Protein AF-A0A9E2V057-F1 (afdb_monomer)

Secondary structure (DSSP, 8-state):
-HHHHHHHHHHHT--HHHHHHHHHHHHTT-TT-B-TT--BTTTTB-HHHHHHTT-S-TTSHHHHHHHHHHHHHHHHHHTTT-HHHHHHHHHH-HHHHHHHSSS-S-HHHHHHHHHHHHHHHHHHHHT-S----PPPPP-

pLDDT: mean 93.01, std 13.7, range [42.16, 98.81]

Sequence (139 aa):
MEPLIQEVSQRHNLPASLIKAVIRVESNFNPAATSPKGAQGLMQLMPGTADDLQVVNPYDAQENVWAGTRYLKMLLEKFNYRLPLALAAYNAGPKRVDQH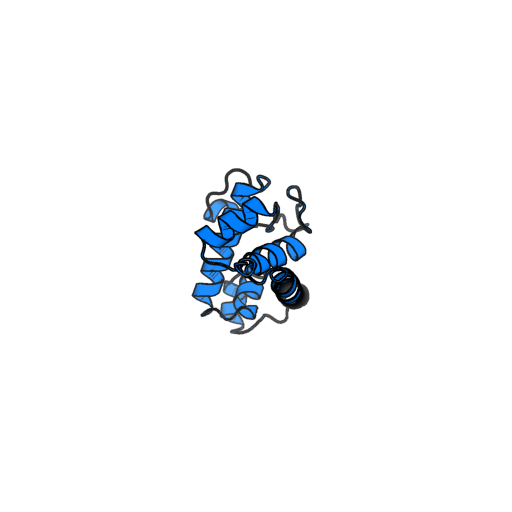QDVPPIRETRDFVRNVCENFVKYSGEQHPGKPDSPPPLK

Nearest PDB structures (foldseek):
  5aa1-assembly2_B  TM=8.753E-01  e=3.458E-05  Pseudomonas aeruginosa BWHPSA013
  5aa2-assembly2_B  TM=8.454E-01  e=2.972E-05  Pseudomonas aeruginosa BWHPSA013
  4oxv-assembly1_A  TM=7.893E-01  e=1.707E-05  Pseudomonas aeruginosa PADK2_CF510
  4p11-assembly1_A  TM=8.301E-01  e=5.175E-05  Pseudomonas aeruginosa PAO1
  4oyv-assembly1_A  TM=8.297E-01  e=9.010E-05  Pseudomonas aeruginosa PAO1

Structure (mmCIF, N/CA/C/O backbone):
data_AF-A0A9E2V057-F1
#
_entry.id   AF-A0A9E2V057-F1
#
loop_
_atom_site.group_PDB
_atom_site.id
_atom_site.type_symbol
_atom_site.label_atom_id
_atom_site.label_alt_id
_atom_site.label_comp_id
_atom_site.label_asym_id
_atom_site.label_entity_id
_atom_site.label_seq_id
_atom_site.pdbx_PDB_ins_code
_atom_site.Cartn_x
_atom_site.Cartn_y
_atom_site.Cartn_z
_atom_site.occupancy
_atom_site.B_iso_or_equiv
_atom_site.auth_seq_id
_atom_site.auth_comp_id
_atom_site.auth_asym_id
_atom_site.auth_atom_id
_atom_site.pdbx_PDB_model_num
ATOM 1 N N . MET A 1 1 ? 5.137 5.101 14.811 1.00 91.25 1 MET A N 1
ATOM 2 C CA . MET A 1 1 ? 4.286 4.323 13.886 1.00 91.25 1 MET A CA 1
ATOM 3 C C . MET A 1 1 ? 2.805 4.573 14.139 1.00 91.25 1 MET A C 1
ATOM 5 O O . MET A 1 1 ? 2.161 5.118 13.261 1.00 91.25 1 MET A O 1
ATOM 9 N N . GLU A 1 2 ? 2.268 4.252 15.322 1.00 92.31 2 GLU A N 1
ATOM 10 C CA . GLU A 1 2 ? 0.825 4.407 15.5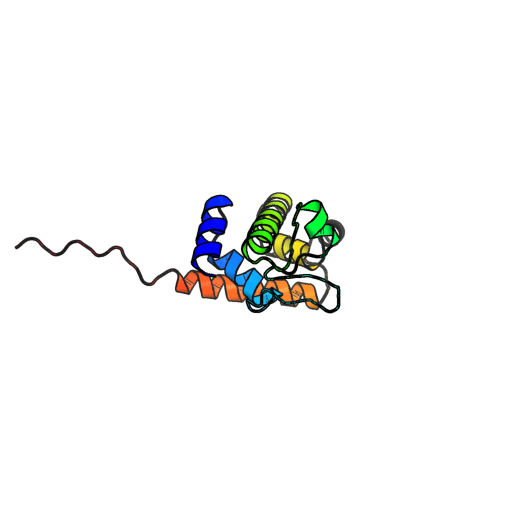99 1.00 92.31 2 GLU A CA 1
ATOM 11 C C . GLU A 1 2 ? 0.291 5.845 15.387 1.00 92.31 2 GLU A C 1
ATOM 13 O O . GLU A 1 2 ? -0.703 5.974 14.680 1.00 92.31 2 GLU A O 1
ATOM 18 N N . PRO A 1 3 ? 0.956 6.934 15.844 1.00 96.94 3 PRO A N 1
ATOM 19 C CA . PRO A 1 3 ? 0.466 8.295 15.583 1.00 96.94 3 PRO A CA 1
ATOM 20 C C . PRO A 1 3 ? 0.382 8.643 14.090 1.00 96.94 3 PRO A C 1
ATOM 22 O O . PRO A 1 3 ? -0.601 9.231 13.654 1.00 96.94 3 PRO A O 1
ATOM 25 N N . LEU A 1 4 ? 1.371 8.210 13.299 1.00 97.56 4 LEU A N 1
ATOM 26 C CA . LEU A 1 4 ? 1.386 8.393 11.844 1.00 97.56 4 LEU A CA 1
ATOM 27 C C . LEU A 1 4 ? 0.219 7.651 11.177 1.00 97.56 4 LEU A C 1
ATOM 29 O O . LEU A 1 4 ? -0.469 8.217 10.334 1.00 97.56 4 LEU A O 1
ATOM 33 N N . ILE A 1 5 ? -0.029 6.395 11.564 1.00 98.00 5 ILE A N 1
ATOM 34 C CA . ILE A 1 5 ? -1.150 5.609 11.024 1.00 98.00 5 ILE A CA 1
ATOM 35 C C . ILE A 1 5 ? -2.487 6.286 11.352 1.00 98.00 5 ILE A C 1
ATOM 37 O O . ILE A 1 5 ? -3.357 6.352 10.487 1.00 98.00 5 ILE A O 1
ATOM 41 N N . GLN A 1 6 ? -2.649 6.807 12.571 1.00 97.81 6 GLN A N 1
ATOM 42 C CA . GLN A 1 6 ? -3.863 7.511 12.992 1.00 97.81 6 GLN A CA 1
ATOM 43 C C . GLN A 1 6 ? -4.068 8.821 12.223 1.00 97.81 6 GLN A C 1
ATOM 45 O O . GLN A 1 6 ? -5.168 9.087 11.742 1.00 97.81 6 GLN A O 1
ATOM 50 N N . GLU A 1 7 ? -3.010 9.609 12.032 1.00 97.81 7 GLU A N 1
ATOM 51 C CA . GLU A 1 7 ? -3.070 10.825 11.220 1.00 97.81 7 GLU A CA 1
ATOM 52 C C . GLU A 1 7 ? -3.480 10.510 9.774 1.00 97.81 7 GLU A C 1
ATOM 54 O O . GLU A 1 7 ? -4.435 11.081 9.243 1.00 97.81 7 GLU A O 1
ATOM 59 N N . VAL A 1 8 ? -2.789 9.561 9.139 1.00 97.94 8 VAL A N 1
ATOM 60 C CA . VAL A 1 8 ? -3.037 9.171 7.746 1.00 97.94 8 VAL A CA 1
ATOM 61 C C . VAL A 1 8 ? -4.438 8.571 7.582 1.00 97.94 8 VAL A C 1
ATOM 63 O O . VAL A 1 8 ? -5.117 8.877 6.597 1.00 97.94 8 VAL A O 1
ATOM 66 N N . SER A 1 9 ? -4.891 7.779 8.561 1.00 98.00 9 SER A N 1
ATOM 67 C CA . SER A 1 9 ? -6.255 7.241 8.657 1.00 98.00 9 SER A CA 1
ATOM 68 C C . SER A 1 9 ? -7.298 8.353 8.604 1.00 98.00 9 SER A C 1
ATOM 70 O O . SER A 1 9 ? -8.175 8.323 7.736 1.00 98.00 9 SER A O 1
ATOM 72 N N . GLN A 1 10 ? -7.172 9.365 9.467 1.00 97.56 10 GLN A N 1
ATOM 73 C CA . GLN A 1 10 ? -8.110 10.488 9.532 1.00 97.56 10 GLN A CA 1
ATOM 74 C C . GLN A 1 10 ? -8.114 11.290 8.228 1.00 97.56 10 GLN A C 1
ATOM 76 O O . GLN A 1 10 ? -9.172 11.622 7.697 1.00 97.56 10 GLN A O 1
ATOM 81 N N . ARG A 1 11 ? -6.930 11.551 7.666 1.00 97.69 11 ARG A N 1
ATOM 82 C CA . ARG A 1 11 ? -6.760 12.333 6.433 1.00 97.69 11 ARG A CA 1
ATOM 83 C C . ARG A 1 11 ? -7.367 11.658 5.206 1.00 97.69 11 ARG A C 1
ATOM 85 O O . ARG A 1 11 ? -7.920 12.340 4.347 1.00 97.69 11 ARG A O 1
ATOM 92 N N . HIS A 1 12 ? -7.282 10.332 5.122 1.00 96.38 12 HIS A N 1
ATOM 93 C CA . HIS A 1 12 ? -7.793 9.573 3.980 1.00 96.38 12 HIS A CA 1
ATOM 94 C C . HIS A 1 12 ? -9.187 8.986 4.210 1.00 96.38 12 HIS A C 1
ATOM 96 O O . HIS A 1 12 ? -9.782 8.485 3.256 1.00 96.38 12 HIS A O 1
ATOM 102 N N . ASN A 1 13 ? -9.741 9.086 5.421 1.00 96.44 13 ASN A N 1
ATOM 103 C CA . ASN A 1 13 ? -10.983 8.420 5.811 1.00 96.44 13 ASN A CA 1
ATOM 104 C C . ASN A 1 13 ? -10.932 6.902 5.543 1.00 96.44 13 ASN A C 1
ATOM 106 O O . ASN A 1 13 ? -11.840 6.325 4.945 1.00 96.44 13 ASN A O 1
ATOM 110 N N . LEU A 1 14 ? -9.825 6.269 5.940 1.00 97.44 14 LEU A N 1
ATOM 111 C CA . LEU A 1 14 ? -9.661 4.814 5.927 1.00 97.44 14 LEU A CA 1
ATOM 112 C C . LEU A 1 14 ? -9.428 4.304 7.350 1.00 97.44 14 LEU A C 1
ATOM 114 O O . LEU A 1 14 ? -8.761 4.993 8.120 1.00 97.44 14 LEU A O 1
ATOM 118 N N . PRO A 1 15 ? -9.904 3.102 7.718 1.00 98.12 15 PRO A N 1
ATOM 119 C CA . PRO A 1 15 ? -9.658 2.554 9.047 1.00 98.12 15 PRO A CA 1
ATOM 120 C C . PRO A 1 15 ? -8.158 2.406 9.333 1.00 98.12 15 PRO A C 1
ATOM 122 O O . PRO A 1 15 ? -7.435 1.769 8.562 1.00 98.12 15 PRO A O 1
ATOM 125 N N . ALA A 1 16 ? -7.697 2.920 10.475 1.00 98.31 16 ALA A N 1
ATOM 126 C CA . ALA A 1 16 ? -6.325 2.728 10.947 1.00 98.31 16 ALA A CA 1
ATOM 127 C C . ALA A 1 16 ? -5.940 1.238 11.012 1.00 98.31 16 ALA A C 1
ATOM 129 O O . ALA A 1 16 ? -4.828 0.863 10.643 1.00 98.31 16 ALA A O 1
ATOM 130 N N . SER A 1 17 ? -6.881 0.370 11.402 1.00 98.50 17 SER A N 1
ATOM 131 C CA . SER A 1 17 ? -6.688 -1.083 11.428 1.00 98.50 17 SER A CA 1
ATOM 132 C C . SER A 1 17 ? -6.415 -1.681 10.044 1.00 98.50 17 SER A C 1
ATOM 134 O O . SER A 1 17 ? -5.632 -2.625 9.950 1.00 98.50 17 SER A O 1
ATOM 136 N N . LEU A 1 18 ? -6.992 -1.130 8.969 1.00 98.75 18 LEU A N 1
ATOM 137 C CA . LEU A 1 18 ? -6.730 -1.586 7.600 1.00 98.75 18 LEU A CA 1
ATOM 138 C C . LEU A 1 18 ? -5.330 -1.168 7.137 1.00 98.75 18 LEU A C 1
ATOM 140 O O . LEU A 1 18 ? -4.584 -1.997 6.621 1.00 98.75 18 LEU A O 1
ATOM 144 N N . ILE A 1 19 ? -4.946 0.090 7.370 1.00 98.75 19 ILE A N 1
ATOM 145 C CA . ILE A 1 19 ? -3.601 0.596 7.043 1.00 98.75 19 ILE A CA 1
ATOM 146 C C . ILE A 1 19 ? -2.543 -0.240 7.776 1.00 98.75 19 ILE A C 1
ATOM 148 O O . ILE A 1 19 ? -1.586 -0.729 7.176 1.00 98.75 19 ILE A O 1
ATOM 152 N N . LYS A 1 20 ? -2.765 -0.480 9.072 1.00 98.69 20 LYS A N 1
ATOM 153 C CA . LYS A 1 20 ? -1.908 -1.315 9.917 1.00 98.69 20 LYS A CA 1
ATOM 154 C C . LYS A 1 20 ? -1.817 -2.757 9.409 1.00 98.69 20 LYS A C 1
ATOM 156 O O . LYS A 1 20 ? -0.728 -3.326 9.408 1.00 98.69 20 LYS A O 1
ATOM 161 N N . ALA A 1 21 ? -2.928 -3.335 8.948 1.00 98.75 21 ALA A N 1
ATOM 162 C CA . ALA A 1 21 ? -2.959 -4.677 8.370 1.00 98.75 21 ALA A CA 1
ATOM 163 C C . ALA A 1 21 ? -2.129 -4.784 7.086 1.00 98.75 21 ALA A C 1
ATOM 165 O O . ALA A 1 21 ? -1.361 -5.734 6.946 1.00 98.75 21 ALA A O 1
ATOM 166 N N . VAL A 1 22 ? -2.223 -3.799 6.189 1.00 98.81 22 VAL A N 1
ATOM 167 C CA . VAL A 1 22 ? -1.409 -3.761 4.964 1.00 98.81 22 VAL A CA 1
ATOM 168 C C . VAL A 1 22 ? 0.076 -3.635 5.305 1.00 98.81 22 VAL A C 1
ATOM 170 O O . VAL A 1 22 ? 0.859 -4.474 4.873 1.00 98.81 22 VAL A O 1
ATOM 173 N N . ILE A 1 23 ? 0.469 -2.679 6.158 1.00 98.81 23 ILE A N 1
ATOM 174 C CA . ILE A 1 23 ? 1.877 -2.505 6.571 1.00 98.81 23 ILE A CA 1
ATOM 175 C C . ILE A 1 23 ? 2.438 -3.785 7.208 1.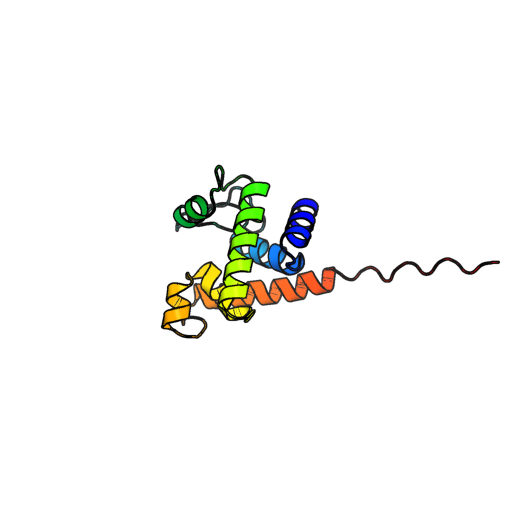00 98.81 23 ILE A C 1
ATOM 177 O O . ILE A 1 23 ? 3.580 -4.173 6.948 1.00 98.81 23 ILE A O 1
ATOM 181 N N . ARG A 1 24 ? 1.639 -4.460 8.047 1.00 98.69 24 ARG A N 1
ATOM 182 C CA . ARG A 1 24 ? 2.045 -5.708 8.702 1.00 98.69 24 ARG A CA 1
ATOM 183 C C . ARG A 1 24 ? 2.387 -6.795 7.687 1.00 98.69 24 ARG A C 1
ATOM 185 O O . ARG A 1 24 ? 3.381 -7.488 7.891 1.00 98.69 24 ARG A O 1
ATOM 192 N N . VAL A 1 25 ? 1.572 -6.963 6.647 1.00 98.75 25 VAL A N 1
ATOM 193 C CA . VAL A 1 25 ? 1.783 -8.000 5.626 1.00 98.75 25 VAL A CA 1
ATOM 194 C C . VAL A 1 25 ? 2.900 -7.617 4.657 1.00 98.75 25 VAL A C 1
ATOM 196 O O . VAL A 1 25 ? 3.697 -8.478 4.305 1.00 98.75 25 VAL A O 1
ATOM 199 N N . GLU A 1 26 ? 2.994 -6.344 4.275 1.00 98.44 26 GLU A N 1
ATOM 200 C CA . GLU A 1 26 ? 3.970 -5.865 3.289 1.00 98.44 26 GLU A CA 1
ATOM 201 C C . GLU A 1 26 ? 5.405 -5.850 3.822 1.00 98.44 26 GLU A C 1
ATOM 203 O O . GLU A 1 26 ? 6.327 -6.363 3.192 1.00 98.44 26 GLU A O 1
ATOM 208 N N . SER A 1 27 ? 5.618 -5.260 4.998 1.00 98.62 27 SER A N 1
ATOM 209 C CA . SER A 1 27 ? 6.972 -4.981 5.497 1.00 98.62 27 SER A CA 1
ATOM 210 C C . SER A 1 27 ? 7.223 -5.480 6.908 1.00 98.62 27 SER A C 1
ATOM 212 O O . SER A 1 27 ? 8.337 -5.346 7.417 1.00 98.62 27 SER A O 1
ATOM 214 N N . ASN A 1 28 ? 6.195 -5.998 7.581 1.00 98.31 28 ASN A N 1
ATOM 215 C CA . ASN A 1 28 ? 6.244 -6.251 9.012 1.00 98.31 28 ASN A CA 1
ATOM 216 C C . ASN A 1 28 ? 6.695 -5.006 9.817 1.00 98.31 28 ASN A C 1
ATOM 218 O O . ASN A 1 28 ? 7.461 -5.110 10.774 1.00 98.31 28 ASN A O 1
ATOM 222 N N . PHE A 1 29 ? 6.227 -3.820 9.411 1.00 98.44 29 PHE A N 1
ATOM 223 C CA . PHE A 1 29 ? 6.607 -2.516 9.978 1.00 98.44 29 PHE A CA 1
ATOM 224 C C . PHE A 1 29 ? 8.088 -2.135 9.824 1.00 98.44 29 PHE A C 1
ATOM 226 O O . PHE A 1 29 ? 8.564 -1.257 10.545 1.00 98.44 29 PHE A O 1
ATOM 233 N N . ASN A 1 30 ? 8.821 -2.745 8.890 1.00 98.56 30 ASN A N 1
ATOM 234 C CA . ASN A 1 30 ? 10.193 -2.352 8.584 1.00 98.56 30 ASN A CA 1
ATOM 235 C C . ASN A 1 30 ? 10.225 -1.236 7.514 1.00 98.56 30 ASN A C 1
ATOM 237 O O . ASN A 1 30 ? 9.965 -1.517 6.343 1.00 98.56 30 ASN A O 1
ATOM 241 N N . PRO A 1 31 ? 10.586 0.016 7.859 1.00 98.25 31 PRO A N 1
ATOM 242 C CA . PRO A 1 31 ? 10.641 1.111 6.890 1.00 98.25 31 PRO A CA 1
ATOM 243 C C . PRO A 1 31 ? 11.789 0.991 5.886 1.00 98.25 31 PRO A C 1
ATOM 245 O O . PRO A 1 31 ? 11.736 1.624 4.840 1.00 98.25 31 PRO A O 1
ATOM 248 N N . ALA A 1 32 ? 12.792 0.154 6.159 1.00 98.25 32 ALA A N 1
ATOM 249 C CA . ALA A 1 32 ? 13.914 -0.102 5.260 1.00 98.25 32 ALA A CA 1
ATOM 250 C C . ALA A 1 32 ? 13.702 -1.353 4.383 1.00 98.25 32 ALA A C 1
ATOM 252 O O . ALA A 1 32 ? 14.654 -1.867 3.801 1.00 98.25 32 ALA A O 1
ATOM 253 N N . ALA A 1 33 ? 12.482 -1.904 4.336 1.00 98.50 33 ALA A N 1
ATOM 254 C CA . ALA A 1 33 ? 12.202 -3.125 3.590 1.00 98.50 33 ALA A CA 1
ATOM 255 C C . ALA A 1 33 ? 12.290 -2.908 2.073 1.00 98.50 33 ALA A C 1
ATOM 257 O O . ALA A 1 33 ? 11.696 -1.972 1.533 1.00 98.50 33 ALA A O 1
ATOM 258 N N . THR A 1 34 ? 12.946 -3.846 1.391 1.00 98.56 34 THR A N 1
ATOM 259 C CA . THR A 1 34 ? 12.968 -3.939 -0.071 1.00 98.56 34 THR A CA 1
ATOM 260 C C . THR A 1 34 ? 12.653 -5.372 -0.481 1.00 98.56 34 THR A C 1
ATOM 262 O O . THR A 1 34 ? 13.368 -6.295 -0.087 1.00 98.56 34 THR A O 1
ATOM 265 N N . SER A 1 35 ? 11.588 -5.588 -1.254 1.00 97.31 35 SER A N 1
ATOM 266 C CA . SER A 1 35 ? 11.271 -6.928 -1.763 1.00 97.31 35 SER A CA 1
ATOM 267 C C . SER A 1 35 ? 12.224 -7.348 -2.890 1.00 97.31 35 SER A C 1
ATOM 269 O O . SER A 1 35 ? 12.828 -6.495 -3.545 1.00 97.31 35 SER A O 1
ATOM 271 N N . PRO A 1 36 ? 12.300 -8.651 -3.225 1.00 96.88 36 PRO A N 1
ATOM 272 C CA . PRO A 1 36 ? 13.055 -9.121 -4.390 1.00 96.88 36 PRO A CA 1
ATOM 273 C C . PRO A 1 36 ? 12.618 -8.494 -5.723 1.00 96.88 36 PRO A C 1
ATOM 275 O O . PRO A 1 36 ? 13.393 -8.469 -6.673 1.00 96.88 36 PRO A O 1
ATOM 278 N N . LYS A 1 37 ? 11.374 -7.997 -5.805 1.00 94.75 37 LYS A N 1
ATOM 279 C CA . LYS A 1 37 ? 10.823 -7.316 -6.989 1.00 94.75 37 LYS A CA 1
ATOM 280 C C . LYS A 1 37 ? 11.106 -5.806 -6.987 1.00 94.75 37 LYS A C 1
ATOM 282 O O . LYS A 1 37 ? 10.766 -5.138 -7.955 1.00 94.75 37 LYS A O 1
ATOM 287 N N . GLY A 1 38 ? 11.719 -5.277 -5.927 1.00 97.62 38 GLY A N 1
ATOM 288 C CA . GLY A 1 38 ? 12.086 -3.868 -5.801 1.00 97.62 38 GLY A CA 1
ATOM 289 C C . GLY A 1 38 ? 11.031 -2.981 -5.144 1.00 97.62 38 GLY A C 1
ATOM 290 O O . GLY A 1 38 ? 11.181 -1.769 -5.186 1.00 97.62 38 GLY A O 1
ATOM 291 N N . ALA A 1 39 ? 9.981 -3.546 -4.545 1.00 98.25 39 ALA A N 1
ATOM 292 C CA . ALA A 1 39 ? 9.013 -2.774 -3.763 1.00 98.25 39 ALA A CA 1
ATOM 293 C C . ALA A 1 39 ? 9.650 -2.244 -2.465 1.00 98.25 39 ALA A C 1
ATOM 295 O O . ALA A 1 39 ? 10.451 -2.955 -1.860 1.00 98.25 39 ALA A O 1
ATOM 296 N N . GLN A 1 40 ? 9.326 -1.017 -2.051 1.00 98.75 40 GLN A N 1
ATOM 297 C CA . GLN A 1 40 ? 10.092 -0.263 -1.050 1.00 98.75 40 GLN A CA 1
ATOM 298 C C . GLN A 1 40 ? 9.238 0.246 0.116 1.00 98.75 40 GLN A C 1
ATOM 300 O O . GLN A 1 40 ? 8.104 0.708 -0.055 1.00 98.75 40 GLN A O 1
ATOM 305 N N . GLY A 1 41 ? 9.822 0.200 1.312 1.00 98.62 41 GLY A N 1
ATOM 306 C CA . GLY A 1 41 ? 9.287 0.814 2.522 1.00 98.62 41 GLY A CA 1
ATOM 307 C C . GLY A 1 41 ? 8.120 0.062 3.160 1.00 98.62 41 GLY A C 1
ATOM 308 O O . GLY A 1 41 ? 7.877 -1.117 2.896 1.00 98.62 41 GLY A O 1
ATOM 309 N N . LEU A 1 42 ? 7.397 0.762 4.035 1.00 98.75 42 LEU A N 1
ATOM 310 C CA . LEU A 1 42 ? 6.389 0.186 4.930 1.00 98.75 42 LEU A CA 1
ATOM 311 C C . LEU A 1 42 ? 5.206 -0.459 4.208 1.00 98.75 42 LEU A C 1
ATOM 313 O O . LEU A 1 42 ? 4.717 -1.501 4.640 1.00 98.75 42 LEU A O 1
ATOM 317 N N . MET A 1 43 ? 4.751 0.171 3.134 1.00 98.75 43 MET A N 1
ATOM 318 C CA . MET A 1 43 ? 3.627 -0.253 2.308 1.00 98.75 43 MET A CA 1
ATOM 319 C C . MET A 1 43 ? 4.083 -0.817 0.955 1.00 98.75 43 MET A C 1
ATOM 321 O O . MET A 1 43 ? 3.251 -0.968 0.063 1.00 98.75 43 MET A O 1
ATOM 325 N N . GLN A 1 44 ? 5.387 -1.111 0.817 1.00 98.69 44 GLN A N 1
ATOM 326 C CA . GLN A 1 44 ? 6.002 -1.768 -0.342 1.00 98.69 44 GLN A CA 1
ATOM 327 C C . GLN A 1 44 ? 5.541 -1.171 -1.680 1.00 98.69 44 GLN A C 1
ATOM 329 O O . GLN A 1 44 ? 4.961 -1.838 -2.535 1.00 98.69 44 GLN A O 1
ATOM 334 N N . LEU A 1 45 ? 5.822 0.116 -1.880 1.00 98.38 45 LEU A N 1
ATOM 335 C CA . LEU A 1 45 ? 5.541 0.776 -3.152 1.00 98.38 45 LEU A CA 1
ATOM 336 C C . LEU A 1 45 ? 6.555 0.323 -4.202 1.00 98.38 45 LEU A C 1
ATOM 338 O O . LEU A 1 45 ? 7.761 0.375 -3.970 1.00 98.38 45 LEU A O 1
ATOM 342 N N . MET A 1 46 ? 6.073 -0.120 -5.362 1.00 98.00 46 MET A N 1
ATOM 343 C CA . MET A 1 46 ? 6.934 -0.338 -6.526 1.00 98.00 46 MET A CA 1
ATOM 344 C C . MET A 1 46 ? 7.516 1.002 -7.000 1.00 98.00 46 MET A C 1
ATOM 346 O O . MET A 1 46 ? 6.788 1.990 -6.941 1.00 98.00 46 MET A O 1
ATOM 350 N N . PRO A 1 47 ? 8.748 1.059 -7.544 1.00 97.31 47 PRO A N 1
ATOM 351 C CA . PRO A 1 47 ? 9.379 2.325 -7.928 1.00 97.31 47 PRO A CA 1
ATOM 352 C C . PRO A 1 47 ? 8.513 3.181 -8.861 1.00 97.31 47 PRO A C 1
ATOM 354 O O . PRO A 1 47 ? 8.236 4.327 -8.545 1.00 97.31 47 PRO A O 1
ATOM 357 N N . GLY A 1 48 ? 7.945 2.593 -9.922 1.00 96.62 48 GLY A N 1
ATOM 358 C CA . GLY A 1 48 ? 7.037 3.330 -10.812 1.00 96.62 48 GLY A CA 1
ATOM 359 C C . GLY A 1 48 ? 5.764 3.832 -10.116 1.00 96.62 48 GLY A C 1
ATOM 360 O O . GLY A 1 48 ? 5.279 4.910 -10.421 1.00 96.62 48 GLY A O 1
ATOM 361 N N . THR A 1 49 ? 5.247 3.095 -9.127 1.00 94.81 49 THR A N 1
ATOM 362 C CA . THR A 1 49 ? 4.115 3.556 -8.308 1.00 94.81 49 THR A CA 1
ATOM 363 C C . THR A 1 49 ? 4.528 4.677 -7.355 1.00 94.81 49 THR A C 1
ATOM 365 O O . THR A 1 49 ? 3.750 5.598 -7.141 1.00 94.81 49 THR A O 1
ATOM 368 N N . ALA A 1 50 ? 5.731 4.624 -6.781 1.00 96.75 50 ALA A N 1
ATOM 369 C CA . ALA A 1 50 ? 6.277 5.704 -5.965 1.00 96.75 50 ALA A CA 1
ATOM 370 C C . ALA A 1 50 ? 6.438 6.989 -6.798 1.00 96.75 50 ALA A C 1
ATOM 372 O O . ALA A 1 50 ? 6.001 8.049 -6.350 1.00 96.75 50 ALA A O 1
ATOM 373 N N . ASP A 1 51 ? 6.938 6.870 -8.032 1.00 97.00 51 ASP A N 1
ATOM 374 C CA . ASP A 1 51 ? 7.063 7.974 -8.989 1.00 97.00 51 ASP A CA 1
ATOM 375 C C . ASP A 1 51 ? 5.692 8.569 -9.354 1.00 97.00 51 ASP A C 1
ATOM 377 O O . ASP A 1 51 ? 5.484 9.777 -9.221 1.00 97.00 51 ASP A O 1
ATOM 381 N N . ASP A 1 52 ? 4.720 7.724 -9.725 1.00 96.00 52 ASP A N 1
ATOM 382 C CA . ASP A 1 52 ? 3.340 8.139 -10.029 1.00 96.00 52 ASP A CA 1
ATOM 383 C C . ASP A 1 52 ? 2.676 8.853 -8.836 1.00 96.00 52 ASP A C 1
ATOM 385 O O . ASP A 1 52 ? 1.822 9.729 -8.999 1.00 96.00 52 ASP A O 1
ATOM 389 N N . LEU A 1 53 ? 3.066 8.479 -7.614 1.00 95.50 53 LEU A N 1
ATOM 390 C CA . LEU A 1 53 ? 2.577 9.063 -6.370 1.00 95.50 53 LEU A CA 1
ATOM 391 C C . LEU A 1 53 ? 3.435 10.235 -5.868 1.00 95.50 53 LEU A C 1
ATOM 393 O O . LEU A 1 53 ? 3.084 10.808 -4.833 1.00 95.50 53 LEU A O 1
ATOM 397 N N . GLN A 1 54 ? 4.481 10.630 -6.597 1.00 97.31 54 GLN A N 1
ATOM 398 C CA . GLN A 1 54 ? 5.391 11.725 -6.247 1.00 97.31 54 GLN A CA 1
ATOM 399 C C . GLN A 1 54 ? 6.083 11.532 -4.886 1.00 97.31 54 GLN A C 1
ATOM 401 O O . GLN A 1 54 ? 6.268 12.485 -4.131 1.00 97.31 54 GLN A O 1
ATOM 406 N N . VAL A 1 55 ? 6.439 10.289 -4.560 1.00 97.94 55 VAL A N 1
ATOM 407 C CA . VAL A 1 55 ? 7.230 9.951 -3.372 1.00 97.94 55 VAL A CA 1
ATOM 408 C C . VAL A 1 55 ? 8.700 10.216 -3.676 1.00 97.94 55 VAL A C 1
ATOM 410 O O . VAL A 1 55 ? 9.257 9.629 -4.598 1.00 97.94 55 VAL A O 1
ATOM 413 N N . VAL A 1 56 ? 9.337 11.089 -2.898 1.00 97.69 56 VAL A N 1
ATOM 414 C CA . VAL A 1 56 ? 10.751 11.450 -3.068 1.00 97.69 56 VAL A CA 1
ATOM 415 C C . VAL A 1 56 ? 11.640 10.404 -2.406 1.00 97.69 56 VAL A C 1
ATOM 417 O O . VAL A 1 56 ? 12.638 9.977 -2.986 1.00 97.69 56 VAL A O 1
ATOM 420 N N . ASN A 1 57 ? 11.272 9.968 -1.200 1.00 98.12 57 ASN A N 1
ATOM 421 C CA . ASN A 1 57 ? 11.983 8.925 -0.476 1.00 98.12 57 ASN A CA 1
ATOM 422 C C . ASN A 1 57 ? 11.026 7.798 -0.052 1.00 98.12 57 ASN A C 1
ATOM 424 O O . ASN A 1 57 ? 10.353 7.909 0.972 1.00 98.12 57 ASN A O 1
ATOM 428 N N . PRO A 1 58 ? 11.003 6.654 -0.761 1.00 97.88 58 PRO A N 1
ATOM 429 C CA . PRO A 1 58 ? 10.104 5.553 -0.429 1.00 97.88 58 PRO A CA 1
ATOM 430 C C . PRO A 1 58 ? 10.476 4.822 0.868 1.00 97.88 58 PRO A C 1
ATOM 432 O O . PRO A 1 58 ? 9.684 4.002 1.330 1.00 97.88 58 PRO A O 1
ATOM 435 N N . TYR A 1 59 ? 11.634 5.110 1.470 1.00 98.44 59 TYR A N 1
ATOM 436 C CA . TYR A 1 59 ? 12.013 4.614 2.796 1.00 98.44 59 TYR A CA 1
ATOM 437 C C . TYR A 1 59 ? 11.686 5.604 3.924 1.00 98.44 59 TYR A C 1
ATOM 439 O O . TYR A 1 59 ? 11.796 5.242 5.098 1.00 98.44 59 TYR A O 1
ATOM 447 N N . ASP A 1 60 ? 11.268 6.834 3.600 1.00 98.62 60 ASP A N 1
ATOM 448 C CA . ASP A 1 60 ? 10.674 7.719 4.595 1.00 98.62 60 ASP A CA 1
ATOM 449 C C . ASP A 1 60 ? 9.298 7.175 4.995 1.00 98.62 60 ASP A C 1
ATOM 451 O O . ASP A 1 60 ? 8.433 6.894 4.161 1.00 98.62 60 ASP A O 1
ATOM 455 N N . ALA A 1 61 ? 9.103 6.985 6.299 1.00 98.31 61 ALA A N 1
ATOM 456 C CA . ALA A 1 61 ? 7.899 6.349 6.808 1.00 98.31 61 ALA A CA 1
ATOM 457 C C . ALA A 1 61 ? 6.641 7.174 6.510 1.00 98.31 61 ALA A C 1
ATOM 459 O O . ALA A 1 61 ? 5.595 6.598 6.209 1.00 98.31 61 ALA A O 1
ATOM 460 N N . GLN A 1 62 ? 6.733 8.501 6.609 1.00 98.25 62 GLN A N 1
ATOM 461 C CA . GLN A 1 62 ? 5.598 9.390 6.417 1.00 98.25 62 GLN A CA 1
ATOM 462 C C . GLN A 1 62 ? 5.204 9.443 4.944 1.00 98.25 62 GLN A C 1
ATOM 464 O O . GLN A 1 62 ? 4.035 9.206 4.636 1.00 98.25 62 GLN A O 1
ATOM 469 N N . GLU A 1 63 ? 6.159 9.668 4.040 1.00 98.44 63 GLU A N 1
ATOM 470 C CA . GLU A 1 63 ? 5.903 9.677 2.597 1.00 98.44 63 GLU A CA 1
ATOM 471 C C . GLU A 1 63 ? 5.315 8.343 2.124 1.00 98.44 63 GLU A C 1
ATOM 473 O O . GLU A 1 63 ? 4.283 8.315 1.448 1.00 98.44 63 GLU A O 1
ATOM 478 N N . ASN A 1 64 ? 5.923 7.226 2.532 1.00 98.75 64 ASN A N 1
ATOM 479 C CA . ASN A 1 64 ? 5.519 5.897 2.089 1.00 98.75 64 ASN A CA 1
ATOM 480 C C . ASN A 1 64 ? 4.114 5.516 2.582 1.00 98.75 64 ASN A C 1
ATOM 482 O O . ASN A 1 64 ? 3.288 5.061 1.790 1.00 98.75 64 ASN A O 1
ATOM 486 N N . VAL A 1 65 ? 3.811 5.732 3.869 1.00 98.75 65 VAL A N 1
ATOM 487 C CA . VAL A 1 65 ? 2.491 5.397 4.433 1.00 98.75 65 VAL A CA 1
ATOM 488 C C . VAL A 1 65 ? 1.409 6.316 3.877 1.00 98.75 65 VAL A C 1
ATOM 490 O O . VAL A 1 65 ? 0.301 5.854 3.590 1.00 98.75 65 VAL A O 1
ATOM 493 N N . TRP A 1 66 ? 1.714 7.599 3.676 1.00 98.62 66 TRP A N 1
ATOM 494 C CA . TRP A 1 66 ? 0.774 8.541 3.078 1.00 98.62 66 TRP A CA 1
ATOM 495 C C . TRP A 1 66 ? 0.438 8.153 1.635 1.00 98.62 66 TRP A C 1
ATOM 497 O O . TRP A 1 66 ? -0.735 8.002 1.286 1.00 98.62 66 TRP A O 1
ATOM 507 N N . ALA A 1 67 ? 1.458 7.925 0.805 1.00 98.56 67 ALA A N 1
ATOM 508 C CA . ALA A 1 67 ? 1.284 7.550 -0.592 1.00 98.56 67 ALA A CA 1
ATOM 509 C C . ALA A 1 67 ? 0.628 6.171 -0.752 1.00 98.56 67 ALA A C 1
ATOM 511 O O . ALA A 1 67 ? -0.323 6.039 -1.524 1.00 98.56 67 ALA A O 1
ATOM 512 N N . GLY A 1 68 ? 1.061 5.166 0.015 1.00 98.69 68 GLY A N 1
ATOM 513 C CA . GLY A 1 68 ? 0.464 3.830 -0.007 1.00 98.69 68 GLY A CA 1
ATOM 514 C C . GLY A 1 68 ? -0.990 3.822 0.453 1.00 98.69 68 GLY A C 1
ATOM 515 O O . GLY A 1 68 ? -1.828 3.171 -0.171 1.00 98.69 68 GLY A O 1
ATOM 516 N N . THR A 1 69 ? -1.343 4.616 1.468 1.00 98.81 69 THR A N 1
ATOM 517 C CA . THR A 1 69 ? -2.743 4.755 1.897 1.00 98.81 69 THR A CA 1
ATOM 518 C C . THR A 1 69 ? -3.587 5.454 0.834 1.00 98.81 69 THR A C 1
ATOM 520 O O . THR A 1 69 ? -4.702 5.010 0.548 1.00 98.81 69 THR A O 1
ATOM 523 N N . ARG A 1 70 ? -3.063 6.512 0.199 1.00 98.56 70 ARG A N 1
ATOM 524 C CA . ARG A 1 70 ? -3.737 7.178 -0.924 1.00 98.56 70 ARG A CA 1
ATOM 525 C C . ARG A 1 70 ? -3.987 6.205 -2.074 1.00 98.56 70 ARG A C 1
ATOM 527 O O . ARG A 1 70 ? -5.102 6.146 -2.586 1.00 98.56 70 ARG A O 1
ATOM 534 N N . TYR A 1 71 ? -2.986 5.409 -2.439 1.00 98.69 71 TYR A N 1
ATOM 535 C CA . TYR A 1 71 ? -3.113 4.411 -3.497 1.00 98.69 71 TYR A CA 1
ATOM 536 C C . TYR A 1 71 ? -4.131 3.318 -3.146 1.00 98.69 71 TYR A C 1
ATOM 538 O O . TYR A 1 71 ? -5.005 3.005 -3.954 1.00 98.69 71 TYR A O 1
ATOM 546 N N . LEU A 1 72 ? -4.103 2.802 -1.913 1.00 98.75 72 LEU A N 1
ATOM 547 C CA . LEU A 1 72 ? -5.103 1.851 -1.426 1.00 98.75 72 LEU A CA 1
ATOM 548 C C . LEU A 1 72 ? -6.525 2.423 -1.508 1.00 98.75 72 LEU A C 1
ATOM 550 O O . LEU A 1 72 ? -7.438 1.724 -1.947 1.00 98.75 72 LEU A O 1
ATOM 554 N N . LYS A 1 73 ? -6.718 3.694 -1.134 1.00 98.62 73 LYS A N 1
ATOM 555 C CA . LYS A 1 73 ? -8.013 4.376 -1.255 1.00 98.62 73 LYS A CA 1
ATOM 556 C C . LYS A 1 73 ? -8.497 4.438 -2.703 1.00 98.62 73 LYS A C 1
ATOM 558 O O . LYS A 1 73 ? -9.638 4.070 -2.964 1.00 98.62 73 LYS A O 1
ATOM 563 N N . MET A 1 74 ? -7.630 4.831 -3.638 1.00 98.44 74 MET A N 1
ATOM 564 C CA . MET A 1 74 ? -7.969 4.874 -5.067 1.00 98.44 74 MET A CA 1
ATOM 565 C C . MET A 1 74 ? -8.411 3.501 -5.588 1.00 98.44 74 MET A C 1
ATOM 567 O O . MET A 1 74 ? -9.347 3.398 -6.379 1.00 98.44 74 MET A O 1
ATOM 571 N N . LEU A 1 75 ? -7.763 2.426 -5.132 1.00 98.56 75 LEU A N 1
ATOM 572 C CA . LEU A 1 75 ? -8.141 1.061 -5.497 1.00 98.56 75 LEU A CA 1
ATOM 573 C C . LEU A 1 75 ? -9.468 0.638 -4.857 1.00 98.56 75 LEU A C 1
ATOM 575 O O . LEU A 1 75 ? -10.290 0.014 -5.525 1.00 98.56 75 LEU A O 1
ATOM 579 N N . LEU A 1 76 ? -9.713 0.996 -3.595 1.00 98.69 76 LEU A N 1
ATOM 580 C CA . LEU A 1 76 ? -11.010 0.768 -2.953 1.00 98.69 76 LEU A CA 1
ATOM 581 C C . LEU A 1 76 ? -12.134 1.443 -3.741 1.00 98.69 76 LEU A C 1
ATOM 583 O O . LEU A 1 76 ? -13.118 0.784 -4.064 1.00 98.69 76 LEU A O 1
ATOM 587 N N . GLU A 1 77 ? -11.960 2.706 -4.121 1.00 98.44 77 GLU A N 1
ATOM 588 C CA . GLU A 1 77 ? -12.924 3.449 -4.937 1.00 98.44 77 GLU A CA 1
ATOM 589 C C . GLU A 1 77 ? -13.126 2.789 -6.310 1.00 98.44 77 GLU A C 1
ATOM 591 O O . GLU A 1 77 ? -14.260 2.489 -6.685 1.00 98.44 77 GLU A O 1
ATOM 596 N N . LYS A 1 78 ? -12.039 2.449 -7.019 1.00 98.12 78 LYS A N 1
ATOM 597 C CA . LYS A 1 78 ? -12.094 1.771 -8.329 1.00 98.12 78 LYS A CA 1
ATOM 598 C C . LYS A 1 78 ? -12.886 0.461 -8.287 1.00 98.12 78 LYS A C 1
ATOM 600 O O . LYS A 1 78 ? -13.595 0.142 -9.239 1.00 98.12 78 LYS A O 1
ATOM 605 N N . PHE A 1 79 ? -12.759 -0.314 -7.211 1.00 97.94 79 PHE A N 1
ATOM 606 C CA . PHE A 1 79 ? -13.410 -1.619 -7.076 1.00 97.94 79 PHE A CA 1
ATOM 607 C C . PHE A 1 79 ? -14.721 -1.579 -6.269 1.00 97.94 79 PHE A C 1
ATOM 609 O O . PHE A 1 79 ? -15.195 -2.635 -5.838 1.00 97.94 79 PHE A O 1
ATOM 616 N N . ASN A 1 80 ? -15.346 -0.402 -6.118 1.00 97.44 80 ASN A N 1
ATOM 617 C CA . ASN A 1 80 ? -16.610 -0.193 -5.394 1.00 97.44 80 ASN A CA 1
ATOM 618 C C . ASN A 1 80 ? -16.559 -0.709 -3.946 1.00 97.44 80 ASN A C 1
ATOM 620 O O . ASN A 1 80 ? -17.464 -1.399 -3.483 1.00 97.44 80 ASN A O 1
ATOM 624 N N . TYR A 1 81 ? -15.451 -0.436 -3.257 1.00 97.69 81 TYR A N 1
ATOM 625 C CA . TYR A 1 81 ? -15.161 -0.850 -1.881 1.00 97.69 81 TYR A CA 1
ATOM 626 C C . TYR A 1 81 ? -15.217 -2.366 -1.639 1.00 97.69 81 TYR A C 1
ATOM 628 O O . TYR A 1 81 ? -15.273 -2.824 -0.496 1.00 97.69 81 TYR A O 1
ATOM 636 N N . ARG A 1 82 ? -15.120 -3.177 -2.701 1.00 98.00 82 ARG A N 1
ATOM 637 C CA . ARG A 1 82 ? -14.918 -4.625 -2.588 1.00 98.00 82 ARG A CA 1
ATOM 638 C C . ARG A 1 82 ? -13.488 -4.890 -2.131 1.00 98.00 82 ARG A C 1
ATOM 640 O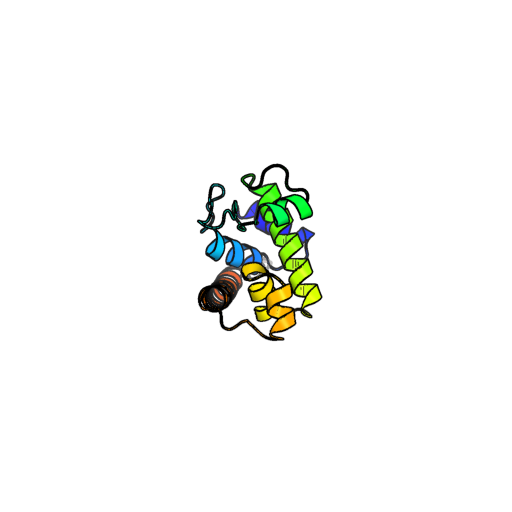 O . ARG A 1 82 ? -12.583 -5.052 -2.949 1.00 98.00 82 ARG A O 1
ATOM 647 N N . LEU A 1 83 ? -13.299 -4.923 -0.811 1.00 98.12 83 LEU A N 1
ATOM 648 C CA . LEU A 1 83 ? -11.990 -5.011 -0.161 1.00 98.12 83 LEU A CA 1
ATOM 649 C C . LEU A 1 83 ? -11.077 -6.111 -0.744 1.00 98.12 83 LEU A C 1
ATOM 651 O O . LEU A 1 83 ? -9.935 -5.784 -1.067 1.00 98.12 83 LEU A O 1
ATOM 655 N N . PRO A 1 84 ? -11.534 -7.362 -0.981 1.00 98.31 84 PRO A N 1
ATOM 656 C CA . PRO A 1 84 ? -10.669 -8.391 -1.563 1.00 98.31 84 PRO A CA 1
ATOM 657 C C . PRO A 1 84 ? -10.103 -8.018 -2.939 1.00 98.31 84 PRO A C 1
ATOM 659 O O . PRO A 1 84 ? -8.943 -8.307 -3.221 1.00 98.31 84 PRO A O 1
ATOM 662 N N . LEU A 1 85 ? -10.887 -7.336 -3.781 1.00 98.62 85 LEU A N 1
ATOM 663 C CA . LEU A 1 85 ? -10.447 -6.908 -5.112 1.00 98.62 85 LEU A CA 1
ATOM 664 C C . LEU A 1 85 ? -9.470 -5.738 -5.042 1.00 98.62 85 LEU A C 1
ATOM 666 O O . LEU A 1 85 ? -8.478 -5.732 -5.764 1.00 98.62 85 LEU A O 1
ATOM 670 N N . ALA A 1 86 ? -9.718 -4.775 -4.153 1.00 98.69 86 ALA A N 1
ATOM 671 C CA . ALA A 1 86 ? -8.810 -3.653 -3.947 1.00 98.69 86 ALA A CA 1
ATOM 672 C C . ALA A 1 86 ? -7.442 -4.124 -3.427 1.00 98.69 86 ALA A C 1
ATOM 674 O O . ALA A 1 86 ? -6.412 -3.698 -3.940 1.00 98.69 86 ALA A O 1
ATOM 675 N N . LEU A 1 87 ? -7.425 -5.061 -2.473 1.00 98.75 87 LEU A N 1
ATOM 676 C CA . LEU A 1 87 ? -6.193 -5.675 -1.968 1.00 98.75 87 LEU A CA 1
ATOM 677 C C . LEU A 1 87 ? -5.490 -6.519 -3.036 1.00 98.75 87 LEU A C 1
ATOM 679 O O . LEU A 1 87 ? -4.271 -6.444 -3.181 1.00 98.75 87 LEU A O 1
ATOM 683 N N . ALA A 1 88 ? -6.246 -7.280 -3.831 1.00 98.69 88 ALA A N 1
ATOM 684 C CA . ALA A 1 88 ? -5.680 -8.017 -4.955 1.00 98.69 88 ALA A CA 1
ATOM 685 C C . ALA A 1 88 ? -5.050 -7.071 -5.987 1.00 98.69 88 ALA A C 1
ATOM 687 O O . ALA A 1 88 ? -3.974 -7.355 -6.503 1.00 98.69 88 ALA A O 1
ATOM 688 N N . ALA A 1 89 ? -5.685 -5.930 -6.260 1.00 98.38 89 ALA A N 1
ATOM 689 C CA . ALA A 1 89 ? -5.170 -4.917 -7.171 1.00 98.38 89 ALA A CA 1
ATOM 690 C C . ALA A 1 89 ? -3.953 -4.181 -6.604 1.00 98.38 89 ALA A C 1
ATOM 692 O O . ALA A 1 89 ? -3.066 -3.817 -7.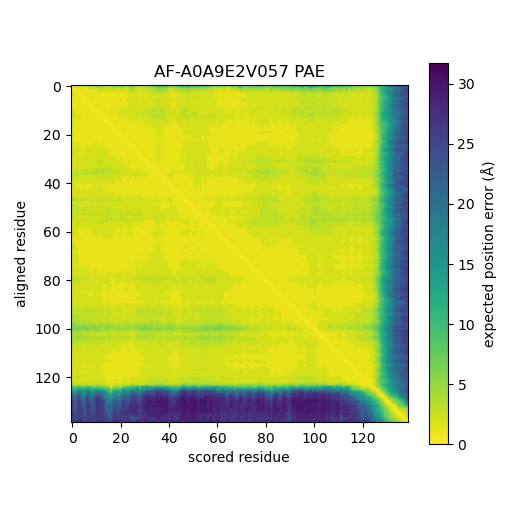372 1.00 98.38 89 ALA A O 1
ATOM 693 N N . TYR A 1 90 ? -3.890 -4.001 -5.284 1.00 98.44 90 TYR A N 1
ATOM 694 C CA . TYR A 1 90 ? -2.736 -3.419 -4.605 1.00 98.44 90 TYR A CA 1
ATOM 695 C C . TYR A 1 90 ? -1.493 -4.290 -4.828 1.00 98.44 90 TYR A C 1
ATOM 697 O O . TYR A 1 90 ? -0.464 -3.796 -5.274 1.00 98.44 90 TYR A O 1
ATOM 705 N N . ASN A 1 91 ? -1.627 -5.605 -4.624 1.00 98.25 91 ASN A N 1
ATOM 706 C CA . ASN A 1 91 ? -0.521 -6.557 -4.729 1.00 98.25 91 ASN A CA 1
ATOM 707 C C . ASN A 1 91 ? -0.192 -6.984 -6.176 1.00 98.25 91 ASN A C 1
ATOM 709 O O . ASN A 1 91 ? 0.972 -7.052 -6.565 1.00 98.25 91 ASN A O 1
ATOM 713 N N . ALA A 1 92 ? -1.206 -7.294 -6.988 1.00 96.75 92 ALA A N 1
ATOM 714 C CA . ALA A 1 9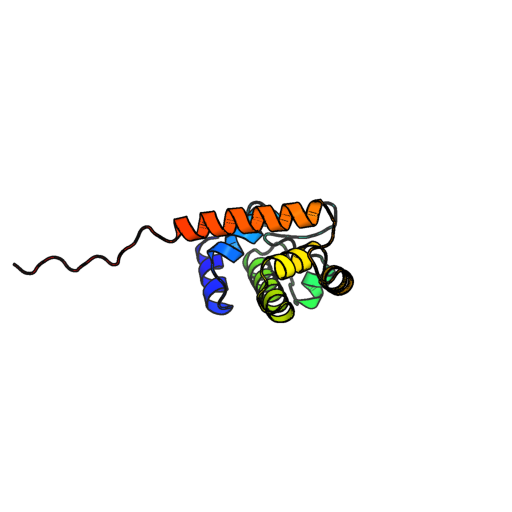2 ? -1.028 -7.836 -8.340 1.00 96.75 92 ALA A CA 1
ATOM 715 C C . ALA A 1 92 ? -1.127 -6.776 -9.447 1.00 96.75 92 ALA A C 1
ATOM 717 O O . ALA A 1 92 ? -0.886 -7.080 -10.619 1.00 96.75 92 ALA A O 1
ATOM 718 N N . GLY A 1 93 ? -1.494 -5.545 -9.105 1.00 96.25 93 GLY A N 1
ATOM 719 C CA . GLY A 1 93 ? -1.785 -4.474 -10.047 1.00 96.25 93 GLY A CA 1
ATOM 720 C C . GLY A 1 93 ? -3.238 -4.504 -10.559 1.00 96.25 93 GLY A C 1
ATOM 721 O O . GLY A 1 93 ? -3.773 -5.574 -10.878 1.00 96.25 93 GLY A O 1
ATOM 722 N N . PRO A 1 94 ? -3.879 -3.331 -10.725 1.00 96.12 94 PRO A N 1
ATOM 723 C CA . PRO A 1 94 ? -5.297 -3.219 -11.078 1.00 96.12 94 PRO A CA 1
ATOM 724 C C . PRO A 1 94 ? -5.649 -3.860 -12.422 1.00 96.12 94 PRO A C 1
ATOM 726 O O . PRO A 1 94 ? -6.696 -4.489 -12.538 1.00 96.12 94 PRO A O 1
ATOM 729 N N . LYS A 1 95 ? -4.750 -3.791 -13.415 1.00 96.31 95 LYS A N 1
ATOM 730 C CA . LYS A 1 95 ? -4.968 -4.387 -14.744 1.00 96.31 95 LYS A CA 1
ATOM 731 C C . LYS A 1 95 ? -5.236 -5.894 -14.676 1.00 96.31 95 LYS A C 1
ATOM 733 O O . LYS A 1 95 ? -6.045 -6.399 -15.446 1.00 96.31 95 LYS A O 1
ATOM 738 N N . ARG A 1 96 ? -4.574 -6.620 -13.765 1.00 95.75 96 ARG A N 1
ATOM 739 C CA . ARG A 1 96 ? -4.773 -8.072 -13.627 1.00 95.75 96 ARG A CA 1
ATOM 740 C C . ARG A 1 96 ? -6.147 -8.395 -13.051 1.00 95.75 96 ARG A C 1
ATOM 742 O O . ARG A 1 96 ? -6.781 -9.335 -13.522 1.00 95.75 96 ARG A O 1
ATOM 749 N N . VAL A 1 97 ? -6.601 -7.612 -12.074 1.00 97.19 97 VAL A N 1
ATOM 750 C CA . VAL A 1 97 ? -7.939 -7.755 -11.482 1.00 97.19 97 VAL A CA 1
ATOM 751 C C . VAL A 1 97 ? -9.014 -7.368 -12.497 1.00 97.19 97 VAL A C 1
ATOM 753 O O . VAL A 1 97 ? -9.979 -8.104 -12.656 1.00 97.19 97 VAL A O 1
ATOM 756 N N . ASP A 1 98 ? -8.808 -6.295 -13.266 1.00 94.94 98 ASP A N 1
ATOM 757 C CA . ASP A 1 98 ? -9.706 -5.905 -14.360 1.00 94.94 98 ASP A CA 1
ATOM 758 C C . ASP A 1 98 ? -9.812 -7.008 -15.434 1.00 94.94 98 ASP A C 1
ATOM 760 O O . ASP A 1 98 ? -10.883 -7.246 -15.980 1.00 94.94 98 ASP A O 1
ATOM 764 N N . GLN A 1 99 ? -8.731 -7.729 -15.740 1.00 94.94 99 GLN A N 1
ATOM 765 C CA . GLN A 1 99 ? -8.776 -8.837 -16.704 1.00 94.94 99 GLN A CA 1
ATOM 766 C C . GLN A 1 99 ? -9.510 -10.073 -16.172 1.00 94.94 99 GLN A C 1
ATOM 768 O O . GLN A 1 99 ? -10.198 -10.744 -16.935 1.00 94.94 99 GLN A O 1
ATOM 773 N N . HIS A 1 100 ? -9.351 -10.386 -14.884 1.00 94.06 100 HIS A N 1
ATOM 774 C CA . HIS A 1 100 ? -9.963 -11.571 -14.276 1.00 94.06 100 HIS A CA 1
ATOM 775 C C . HIS A 1 100 ? -11.392 -11.325 -13.785 1.00 94.06 100 HIS A C 1
ATOM 777 O O . HIS A 1 100 ? -12.132 -12.286 -13.607 1.00 94.06 100 HIS A O 1
ATOM 783 N N . GLN A 1 101 ? -11.769 -10.063 -13.543 1.00 92.50 101 GLN A N 1
ATOM 784 C CA . GLN A 1 101 ? -13.022 -9.662 -12.886 1.00 92.50 101 GLN A CA 1
ATOM 785 C C . GLN A 1 101 ? -13.224 -10.290 -11.490 1.00 92.50 101 GLN A C 1
ATOM 787 O O . GLN A 1 101 ? -14.322 -10.260 -10.937 1.00 92.50 101 GLN A O 1
ATOM 792 N N . ASP A 1 102 ? -12.146 -10.812 -10.902 1.00 95.62 102 ASP A N 1
ATOM 793 C CA . ASP A 1 102 ? -12.076 -11.430 -9.580 1.00 95.62 102 ASP A CA 1
ATOM 794 C C . ASP A 1 102 ? -10.626 -11.348 -9.058 1.00 95.62 102 ASP A C 1
ATOM 796 O O . ASP A 1 102 ? -9.721 -10.889 -9.766 1.00 95.62 102 ASP A O 1
ATOM 800 N N . VAL A 1 103 ? -10.379 -11.804 -7.828 1.00 97.19 103 VAL A N 1
ATOM 801 C CA . VAL A 1 103 ? -9.031 -12.029 -7.297 1.00 97.19 103 VAL A CA 1
ATOM 802 C C . VAL A 1 103 ? -8.302 -13.017 -8.221 1.00 97.19 103 VAL A C 1
ATOM 804 O O . VAL A 1 103 ? -8.711 -14.181 -8.304 1.00 97.19 103 VAL A O 1
ATOM 807 N N . PRO A 1 104 ? -7.208 -12.606 -8.895 1.00 95.94 104 PRO A N 1
ATOM 808 C CA . PRO A 1 104 ? -6.502 -13.474 -9.828 1.00 95.94 104 PRO A CA 1
ATOM 809 C C . PRO A 1 104 ? -6.038 -14.772 -9.148 1.00 95.94 104 PRO A C 1
ATOM 811 O O . PRO A 1 104 ? -5.695 -14.751 -7.960 1.00 95.94 104 PRO A O 1
ATOM 814 N N . PRO A 1 105 ? -5.951 -15.903 -9.873 1.00 96.06 105 PRO A N 1
ATOM 815 C CA . PRO A 1 105 ? -5.496 -17.188 -9.338 1.00 96.06 105 PRO A CA 1
ATOM 816 C C . PRO A 1 105 ? -3.968 -17.225 -9.123 1.00 96.06 105 PRO A C 1
ATOM 818 O O . PRO A 1 105 ? -3.294 -18.197 -9.451 1.00 96.06 105 PRO A O 1
ATOM 821 N N . ILE A 1 106 ? -3.408 -16.157 -8.554 1.00 96.62 106 ILE A N 1
ATOM 822 C CA . ILE A 1 106 ? -2.007 -16.0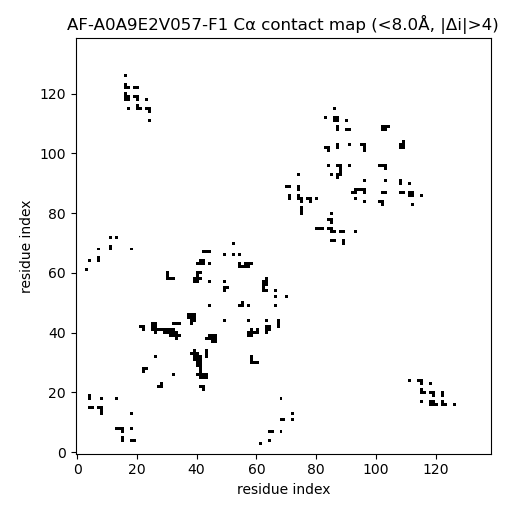09 -8.173 1.00 96.62 106 ILE A CA 1
ATOM 823 C C . ILE A 1 106 ? -1.916 -16.327 -6.682 1.00 96.62 106 ILE A C 1
ATOM 825 O O . ILE A 1 106 ? -2.538 -15.654 -5.859 1.00 96.62 106 ILE A O 1
ATOM 829 N N . ARG A 1 107 ? -1.144 -17.360 -6.326 1.00 97.56 107 ARG A N 1
ATOM 830 C CA . ARG A 1 107 ? -1.017 -17.822 -4.934 1.00 97.56 107 ARG A CA 1
ATOM 831 C C . ARG A 1 107 ? -0.589 -16.696 -3.988 1.00 97.56 107 ARG A C 1
ATOM 833 O O . ARG A 1 107 ? -1.269 -16.465 -2.998 1.00 97.56 107 ARG A O 1
ATOM 840 N N . GLU A 1 108 ? 0.469 -15.967 -4.346 1.00 96.25 108 GLU A N 1
ATOM 841 C CA . GLU A 1 108 ? 0.987 -14.823 -3.577 1.00 96.25 108 GLU A CA 1
ATOM 842 C C . GLU A 1 108 ? -0.104 -13.778 -3.301 1.00 96.25 108 GLU A C 1
ATOM 844 O O . GLU A 1 108 ? -0.284 -13.360 -2.163 1.00 96.25 108 GLU A O 1
ATOM 849 N N . THR A 1 109 ? -0.901 -13.425 -4.312 1.00 98.06 109 THR A N 1
ATOM 850 C CA . THR A 1 109 ? -1.982 -12.440 -4.183 1.00 98.06 109 THR A CA 1
ATOM 851 C C . THR A 1 109 ? -3.123 -12.940 -3.305 1.00 98.06 109 THR A C 1
ATOM 853 O O . THR A 1 109 ? -3.635 -12.194 -2.476 1.00 98.06 109 THR A O 1
ATOM 856 N N . ARG A 1 110 ? -3.522 -14.207 -3.443 1.00 98.44 110 ARG A N 1
ATOM 857 C CA . ARG A 1 110 ? -4.557 -14.807 -2.589 1.00 98.44 110 ARG A CA 1
ATOM 858 C C . ARG A 1 110 ? -4.123 -14.865 -1.128 1.00 98.44 110 ARG A C 1
ATOM 860 O O . ARG A 1 110 ? -4.924 -14.569 -0.243 1.00 98.44 110 ARG A O 1
ATOM 867 N N . ASP A 1 111 ? -2.866 -15.218 -0.885 1.00 98.56 111 ASP A N 1
ATOM 868 C CA . ASP A 1 111 ? -2.299 -15.267 0.459 1.00 98.56 111 ASP A CA 1
ATOM 869 C C . ASP A 1 111 ? -2.157 -13.852 1.042 1.00 98.56 111 ASP A C 1
ATOM 871 O O . ASP A 1 111 ? -2.539 -13.633 2.188 1.00 98.56 111 ASP A O 1
ATOM 875 N N . PHE A 1 112 ? -1.742 -12.867 0.238 1.00 98.56 112 PHE A N 1
ATOM 876 C CA . PHE A 1 112 ? -1.741 -11.454 0.623 1.00 98.56 112 PHE A CA 1
ATOM 877 C C . PHE A 1 112 ? -3.131 -10.974 1.062 1.00 98.56 112 PHE A C 1
ATOM 879 O O . PHE A 1 112 ? -3.289 -10.483 2.179 1.00 98.56 112 PHE A O 1
ATOM 886 N N . VAL A 1 113 ? -4.153 -11.167 0.219 1.00 98.75 113 VAL A N 1
ATOM 887 C CA . VAL A 1 113 ? -5.537 -10.756 0.513 1.00 98.75 113 VAL A CA 1
ATOM 888 C C . VAL A 1 113 ? -6.027 -11.395 1.811 1.00 98.75 113 VAL A C 1
ATOM 890 O O . VAL A 1 113 ? -6.562 -10.702 2.675 1.00 98.75 113 VAL A O 1
ATOM 893 N N . ARG A 1 114 ? -5.814 -12.707 1.972 1.00 98.69 114 ARG A N 1
ATOM 894 C CA . ARG A 1 114 ? -6.200 -13.445 3.179 1.00 98.69 114 ARG A CA 1
ATOM 895 C C . ARG A 1 114 ? -5.524 -12.871 4.424 1.00 98.69 114 ARG A C 1
ATOM 897 O O . ARG A 1 114 ? -6.215 -12.508 5.372 1.00 98.69 114 ARG A O 1
ATOM 904 N N . ASN A 1 115 ? -4.200 -12.728 4.391 1.00 98.69 115 ASN A N 1
ATOM 905 C CA . ASN A 1 115 ? -3.414 -12.261 5.528 1.00 98.69 115 ASN A CA 1
ATOM 906 C C . ASN A 1 115 ? -3.792 -10.829 5.928 1.00 98.69 115 ASN A C 1
ATOM 908 O O . ASN A 1 115 ? -3.871 -10.527 7.120 1.00 98.69 115 ASN A O 1
ATOM 912 N N . VAL A 1 116 ? -4.049 -9.940 4.962 1.00 98.75 116 VAL A N 1
ATOM 913 C CA . VAL A 1 116 ? -4.490 -8.570 5.263 1.00 98.75 116 VAL A CA 1
ATOM 914 C C . VAL A 1 116 ? -5.879 -8.584 5.898 1.00 98.75 116 VAL A C 1
ATOM 916 O O . VAL A 1 116 ? -6.074 -7.918 6.909 1.00 98.75 116 VAL A O 1
ATOM 919 N N . CYS A 1 117 ? -6.828 -9.364 5.374 1.00 98.44 117 CYS A N 1
ATOM 920 C CA . CYS A 1 117 ? -8.163 -9.481 5.967 1.00 98.44 117 CYS A CA 1
ATOM 921 C C . CYS A 1 117 ? -8.116 -10.024 7.406 1.00 98.44 117 CYS A C 1
ATOM 923 O O . CYS A 1 117 ? -8.767 -9.468 8.289 1.00 98.44 117 CYS A O 1
ATOM 925 N N . GLU A 1 118 ? -7.314 -11.058 7.670 1.00 98.25 118 GLU A N 1
ATOM 926 C CA . GLU A 1 118 ? -7.129 -11.615 9.018 1.00 98.25 118 GLU A CA 1
ATOM 927 C C . GLU A 1 118 ? -6.536 -10.582 9.989 1.00 98.25 118 GLU A C 1
ATOM 929 O O . GLU A 1 118 ? -7.059 -10.378 11.089 1.00 98.25 118 GLU A O 1
ATOM 934 N N . ASN A 1 119 ? -5.482 -9.868 9.574 1.00 98.44 119 ASN A N 1
ATOM 935 C CA . ASN A 1 119 ? -4.889 -8.805 10.390 1.00 98.44 119 ASN A CA 1
ATOM 936 C C . ASN A 1 119 ? -5.847 -7.621 10.575 1.00 98.44 119 ASN A C 1
ATOM 938 O O . ASN A 1 119 ? -5.880 -7.030 11.651 1.00 98.44 119 ASN A O 1
ATOM 942 N N . PHE A 1 120 ? -6.656 -7.287 9.569 1.00 98.19 120 PHE A N 1
ATOM 943 C CA . PHE A 1 120 ? -7.632 -6.205 9.658 1.00 98.19 120 PHE A CA 1
ATOM 944 C C . PHE A 1 120 ? -8.706 -6.505 10.707 1.00 98.19 120 PHE A C 1
ATOM 946 O O . PHE A 1 120 ? -9.000 -5.642 11.536 1.00 98.19 120 PHE A O 1
ATOM 953 N N . VAL A 1 121 ? -9.238 -7.731 10.737 1.00 96.94 121 VAL A N 1
ATOM 954 C CA . VAL A 1 121 ? -10.172 -8.174 11.785 1.00 96.94 121 VAL A CA 1
ATOM 955 C C . VAL A 1 121 ? -9.510 -8.104 13.161 1.00 96.94 121 VAL A C 1
ATOM 957 O O . VAL A 1 121 ? -10.072 -7.504 14.079 1.00 96.94 121 VAL A O 1
ATOM 960 N N . LYS A 1 122 ? -8.288 -8.635 13.295 1.00 96.00 122 LYS A N 1
ATOM 961 C CA . LYS A 1 122 ? -7.525 -8.598 14.551 1.00 96.00 122 LYS A CA 1
ATOM 962 C C . LYS A 1 122 ? -7.338 -7.168 15.069 1.00 96.00 122 LYS A C 1
ATOM 964 O O . LYS A 1 122 ? -7.707 -6.869 16.202 1.00 96.00 122 LYS A O 1
ATOM 969 N N . TYR A 1 123 ? -6.823 -6.271 14.233 1.00 95.56 123 TYR A N 1
ATOM 970 C CA . TYR A 1 123 ? -6.566 -4.883 14.616 1.00 95.56 123 TYR A CA 1
ATOM 971 C C . TYR A 1 123 ? -7.842 -4.070 14.835 1.00 95.56 123 TYR A C 1
ATOM 973 O O . TYR A 1 123 ? -7.805 -3.080 15.557 1.00 95.56 123 TYR A O 1
ATOM 981 N N . SER A 1 124 ? -8.969 -4.471 14.245 1.00 92.81 124 SER A N 1
ATOM 982 C CA . SER A 1 124 ? -10.263 -3.832 14.511 1.00 92.81 124 SER A CA 1
ATOM 983 C C . SER A 1 124 ? -10.829 -4.231 15.877 1.00 92.81 124 SER A C 1
ATOM 985 O O . SER A 1 124 ? -11.442 -3.401 16.539 1.00 92.81 124 SER A O 1
ATOM 987 N N . GLY A 1 125 ? -10.572 -5.462 16.338 1.00 79.19 125 GLY A N 1
ATOM 988 C CA . GLY A 1 125 ? -10.892 -5.894 17.704 1.00 79.19 125 GLY A CA 1
ATOM 989 C C . GLY A 1 125 ? -10.005 -5.242 18.772 1.00 79.19 125 GLY A C 1
ATOM 990 O O . GLY A 1 125 ? -10.476 -4.934 19.861 1.00 79.19 125 GLY A O 1
ATOM 991 N N . GLU A 1 126 ? -8.739 -4.960 18.446 1.00 67.94 126 GLU A N 1
ATOM 992 C CA . GLU A 1 126 ? -7.815 -4.227 19.329 1.00 67.94 126 GLU A CA 1
ATOM 993 C C . GLU A 1 126 ? -8.190 -2.741 19.498 1.00 67.94 126 GLU A C 1
ATOM 995 O O . GLU A 1 126 ? -7.778 -2.120 20.472 1.00 67.94 126 GLU A O 1
ATOM 1000 N N . GLN A 1 127 ? -9.007 -2.171 18.603 1.00 55.19 127 GLN A N 1
ATOM 1001 C CA . GLN A 1 1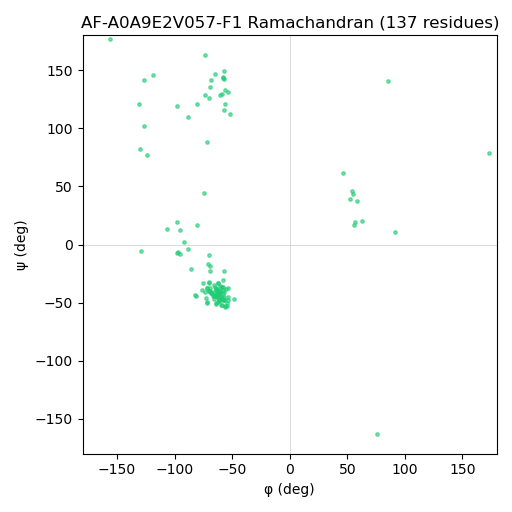27 ? -9.531 -0.796 18.704 1.00 55.19 127 GLN A CA 1
ATOM 1002 C C . GLN A 1 127 ? -10.742 -0.688 19.665 1.00 55.19 127 GLN A C 1
ATOM 1004 O O . GLN A 1 127 ? -11.473 0.299 19.631 1.00 55.19 127 GLN A O 1
ATOM 1009 N N . HIS A 1 128 ? -10.965 -1.687 20.534 1.00 44.19 128 HIS A N 1
ATOM 1010 C CA . HIS A 1 128 ? -11.901 -1.634 21.666 1.00 44.19 128 HIS A CA 1
ATOM 1011 C C . HIS A 1 128 ? -11.254 -2.089 22.997 1.00 44.19 128 HIS A C 1
ATOM 1013 O O . HIS A 1 128 ? -11.502 -3.194 23.483 1.00 44.19 128 HIS A O 1
ATOM 1019 N N . PRO A 1 129 ? -10.527 -1.185 23.674 1.00 42.16 129 PRO A N 1
ATOM 1020 C CA . PRO A 1 129 ? -10.516 -1.106 25.125 1.00 42.16 129 PRO A CA 1
ATOM 1021 C C . PRO A 1 129 ? -10.915 0.326 25.510 1.00 42.16 129 PRO A C 1
ATOM 1023 O O . PRO A 1 129 ? -10.069 1.162 25.804 1.00 42.16 129 PRO A O 1
ATOM 1026 N N . GLY A 1 130 ? -12.208 0.648 25.424 1.00 43.22 130 GLY A N 1
ATOM 1027 C CA . GLY A 1 130 ? -12.677 2.001 25.726 1.00 43.22 130 GLY A CA 1
ATOM 1028 C C . GLY A 1 130 ? -14.150 2.223 25.415 1.00 43.22 130 GLY A C 1
ATOM 1029 O O . GLY A 1 130 ? -14.494 2.860 24.426 1.00 43.22 130 GLY A O 1
ATOM 1030 N N . LYS A 1 131 ? -15.034 1.750 26.301 1.00 44.88 131 LYS A N 1
ATOM 1031 C CA . LYS A 1 131 ? -16.241 2.540 26.579 1.00 44.88 131 LYS A CA 1
ATOM 1032 C C . LYS A 1 131 ? -15.762 3.922 27.062 1.00 44.88 131 LYS A C 1
ATOM 1034 O O . LYS A 1 131 ? -14.763 3.952 27.780 1.00 44.88 131 LYS A O 1
ATOM 1039 N N . PRO A 1 132 ? -16.420 5.038 26.710 1.00 48.00 132 PRO A N 1
ATOM 1040 C CA . PRO A 1 132 ? -16.144 6.300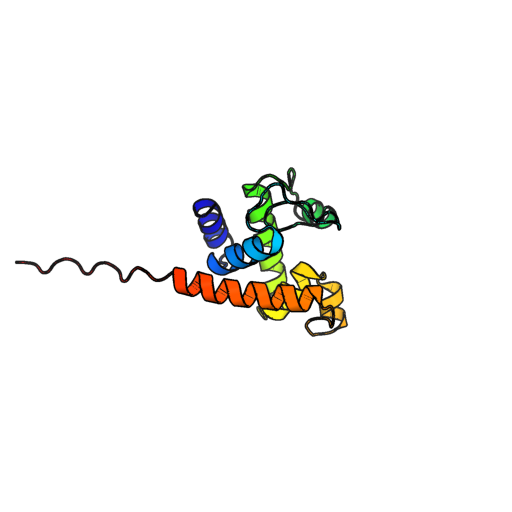 27.386 1.00 48.00 132 PRO A CA 1
ATOM 1041 C C . PRO A 1 132 ? -16.372 6.091 28.886 1.00 48.00 132 PRO A C 1
ATOM 1043 O O . PRO A 1 132 ? -17.378 5.483 29.265 1.00 48.00 132 PRO A O 1
ATOM 1046 N N . ASP A 1 133 ? -15.431 6.545 29.716 1.00 55.03 133 ASP A N 1
ATOM 1047 C CA . ASP A 1 133 ? -15.620 6.598 31.161 1.00 55.03 133 ASP A CA 1
ATOM 1048 C C . ASP A 1 133 ? -16.937 7.325 31.433 1.00 55.03 133 ASP A C 1
ATOM 1050 O O . ASP A 1 133 ? -17.092 8.517 31.153 1.00 55.03 133 ASP A O 1
ATOM 1054 N N . SER A 1 134 ? -17.921 6.585 31.942 1.00 49.44 134 SER A N 1
ATOM 1055 C CA . SER A 1 134 ? -19.090 7.188 32.561 1.00 49.44 134 SER A CA 1
ATOM 1056 C C . SER A 1 134 ? -18.582 8.152 33.637 1.00 49.44 134 SER A C 1
ATOM 1058 O O . SER A 1 134 ? -17.739 7.743 34.442 1.00 49.44 134 SER A O 1
ATOM 1060 N N . PRO A 1 135 ? -19.058 9.409 33.692 1.00 61.44 135 PRO A N 1
ATOM 1061 C CA . PRO A 1 135 ? -18.657 10.302 34.767 1.00 61.44 135 PRO A CA 1
ATOM 1062 C C . PRO A 1 135 ? -19.020 9.662 36.118 1.00 61.44 135 PRO A C 1
ATOM 1064 O O . PRO A 1 135 ? -20.052 8.985 36.213 1.00 61.44 135 PRO A O 1
ATOM 1067 N N . PRO A 1 136 ? -18.180 9.831 37.157 1.00 57.16 136 PRO A N 1
ATOM 1068 C CA . PRO A 1 136 ? -18.454 9.252 38.463 1.00 57.16 136 PRO A CA 1
ATOM 1069 C C . PRO A 1 136 ? -19.810 9.754 38.983 1.00 57.16 136 PRO A C 1
ATOM 1071 O O . PRO A 1 136 ? -20.167 10.911 38.737 1.00 57.16 136 PRO A O 1
ATOM 1074 N N . PRO A 1 137 ? -20.581 8.910 39.693 1.00 54.28 137 PRO A N 1
ATOM 1075 C CA . PRO A 1 137 ? -21.857 9.333 40.246 1.00 54.28 137 PRO A CA 1
ATOM 1076 C C . PRO A 1 137 ? -21.629 10.489 41.222 1.00 54.28 137 PRO A C 1
ATOM 1078 O O . PRO A 1 137 ? -20.792 10.399 42.124 1.00 54.28 137 PRO A O 1
ATOM 1081 N N . LEU A 1 138 ? -22.378 11.574 41.015 1.00 58.56 138 LEU A N 1
ATOM 1082 C CA . LEU A 1 138 ? -22.459 12.694 41.946 1.00 58.56 138 LEU A CA 1
ATOM 1083 C C . LEU A 1 138 ? -22.906 12.157 43.313 1.00 58.56 138 LEU A C 1
ATOM 1085 O O . LEU A 1 138 ? -23.962 11.529 43.415 1.00 58.56 138 LEU A O 1
ATOM 1089 N N . LYS A 1 139 ? -22.071 12.370 44.333 1.00 63.84 139 LYS A N 1
ATOM 1090 C CA . LYS A 1 139 ? -22.495 12.328 45.734 1.00 63.84 139 LYS A CA 1
ATOM 1091 C C . LYS A 1 139 ? -23.134 13.655 46.109 1.00 63.84 139 LYS A C 1
ATOM 1093 O O . LYS A 1 139 ? -22.644 14.686 45.597 1.00 63.84 139 LYS A O 1
#

Radius of gyration: 16.59 Å; Cα contacts (8 Å, |Δi|>4): 179; chains: 1; bounding box: 36×30×62 Å

Mean predicted aligned error: 5.43 Å

Foldseek 3Di:
DLVLLVVLCVVLVHDSLLLVLQLCLQPVQQLQDADPQGQHGSNRHHPVLCVVLVPPDCSPHNSVSNSSSVQLSVLCVVLVNPQLLSQLCSVVNNVQCVVVVHNDPDPVSVVRSVSSVVSSVVSVVVVDPDDDPDPPDDD

Solvent-accessible surface area (backbone atoms only — not comparable to full-atom values): 7567 Å² total; per-residue (Å²): 108,68,69,59,42,47,52,48,16,66,76,66,73,44,61,43,31,49,57,51,14,45,21,46,70,60,28,64,70,32,34,84,34,65,48,100,88,54,21,27,6,28,49,39,42,39,62,71,57,29,56,78,60,70,44,88,48,45,55,39,61,67,53,21,48,47,45,40,50,52,52,51,48,54,32,24,60,75,48,74,62,40,58,62,48,18,45,24,18,70,71,64,34,54,69,52,30,66,73,59,76,44,67,51,98,42,67,69,37,50,50,49,34,51,52,27,54,54,39,23,54,53,40,52,58,67,74,63,88,71,77,79,81,73,76,76,82,85,126